Protein AF-A0A8H5GI28-F1 (afdb_monomer_lite)

InterPro domains:
  IPR009799 EthD domain [PF07110] (19-108)
  IPR011008 Dimeric alpha-beta barrel [SSF54909] (18-112)

Organism: NCBI:txid182062

Foldseek 3Di:
DDDDDDDDDPPPQDADPDLVVLVCCVPPPLVCQQCVDPLCVVWWPDKDKAADDVVVVVVCVVVVHDDDPDRIDIDTDGPDVVSVVCQCPDPCCVVRNVVSCVNHPDPVRDDDDDDDDDDDDDD

Structure (mmCIF, N/CA/C/O backbone):
data_AF-A0A8H5GI28-F1
#
_entry.id   AF-A0A8H5GI28-F1
#
loop_
_atom_site.group_PDB
_atom_site.id
_atom_site.type_symbol
_atom_site.label_atom_id
_atom_site.label_alt_id
_atom_site.label_comp_id
_atom_site.label_asym_id
_atom_site.label_entity_id
_atom_site.label_seq_id
_atom_site.pdbx_PDB_ins_code
_atom_site.Cartn_x
_atom_site.Cartn_y
_atom_site.Cartn_z
_atom_site.occupancy
_atom_site.B_iso_or_equiv
_atom_site.auth_seq_id
_atom_site.auth_comp_id
_atom_site.auth_asym_id
_atom_site.auth_atom_id
_atom_site.pdbx_PDB_model_num
ATOM 1 N N . MET A 1 1 ? 24.079 -33.567 -6.249 1.00 44.03 1 MET A N 1
ATOM 2 C CA . MET A 1 1 ? 24.533 -32.533 -5.303 1.00 44.03 1 MET A CA 1
ATOM 3 C C . MET A 1 1 ? 23.396 -31.548 -5.171 1.00 44.03 1 MET A C 1
ATOM 5 O O . MET A 1 1 ? 23.060 -30.925 -6.169 1.00 44.03 1 MET A O 1
ATOM 9 N N . ASP A 1 2 ? 22.765 -31.487 -4.004 1.00 41.72 2 ASP A N 1
ATOM 10 C CA . ASP A 1 2 ? 21.791 -30.435 -3.712 1.00 41.72 2 ASP A CA 1
ATOM 11 C C . ASP A 1 2 ? 22.518 -29.100 -3.504 1.00 41.72 2 ASP A C 1
ATOM 13 O O . ASP A 1 2 ? 23.599 -29.092 -2.902 1.00 41.72 2 ASP A O 1
ATOM 17 N N . PRO A 1 3 ? 21.969 -27.973 -3.989 1.00 45.28 3 PRO A N 1
ATOM 18 C CA . PRO A 1 3 ? 22.537 -26.666 -3.714 1.00 45.28 3 PRO A CA 1
ATOM 19 C C . PRO A 1 3 ? 22.310 -26.296 -2.238 1.00 45.28 3 PRO A C 1
ATOM 21 O O . PRO A 1 3 ? 21.286 -26.662 -1.651 1.00 45.28 3 PRO A O 1
ATOM 24 N N . PRO A 1 4 ? 23.228 -25.544 -1.615 1.00 40.22 4 PRO A N 1
ATOM 25 C CA . PRO A 1 4 ? 23.070 -25.149 -0.228 1.00 40.22 4 PRO A CA 1
ATOM 26 C C . PRO A 1 4 ? 21.956 -24.096 -0.101 1.00 40.22 4 PRO A C 1
ATOM 28 O O . PRO A 1 4 ? 22.013 -23.032 -0.709 1.00 40.22 4 PRO A O 1
ATOM 31 N N . ARG A 1 5 ? 20.961 -24.358 0.750 1.00 49.50 5 ARG A N 1
ATOM 32 C CA . ARG A 1 5 ? 20.343 -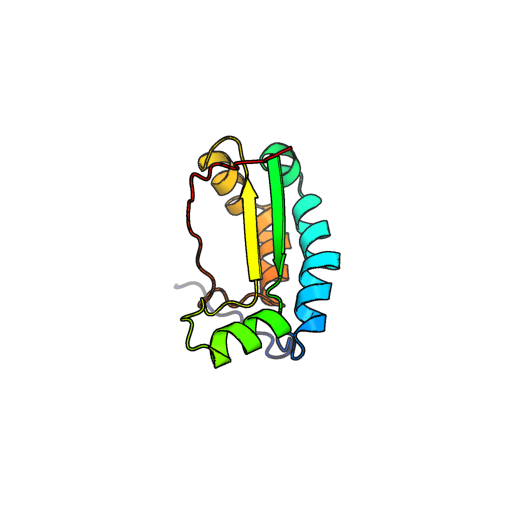23.319 1.597 1.00 49.50 5 ARG A CA 1
ATOM 33 C C . ARG A 1 5 ? 20.976 -23.483 2.984 1.00 49.50 5 ARG A C 1
ATOM 35 O O . ARG A 1 5 ? 21.170 -24.638 3.359 1.00 49.50 5 ARG A O 1
ATOM 42 N N . PRO A 1 6 ? 21.293 -22.425 3.760 1.00 49.69 6 PRO A N 1
ATOM 43 C CA . PRO A 1 6 ? 20.526 -21.178 3.879 1.00 49.69 6 PRO A CA 1
ATOM 44 C C . PRO A 1 6 ? 21.382 -19.891 3.972 1.00 49.69 6 PRO A C 1
ATOM 46 O O . PRO A 1 6 ? 22.487 -19.901 4.509 1.00 49.69 6 PRO A O 1
ATOM 49 N N . HIS A 1 7 ? 20.830 -18.736 3.591 1.00 43.19 7 HIS A N 1
ATOM 50 C CA . HIS A 1 7 ? 21.290 -17.482 4.194 1.00 43.19 7 HIS A CA 1
ATOM 51 C C . HIS A 1 7 ? 20.514 -17.272 5.491 1.00 43.19 7 HIS A C 1
ATOM 53 O O . HIS A 1 7 ? 19.332 -16.933 5.505 1.00 43.19 7 HIS A O 1
ATOM 59 N N . ALA A 1 8 ? 21.193 -17.597 6.589 1.00 41.97 8 ALA A N 1
ATOM 60 C CA . ALA A 1 8 ? 20.770 -17.284 7.936 1.00 41.97 8 ALA A CA 1
ATOM 61 C C . ALA A 1 8 ? 20.531 -15.772 8.064 1.00 41.97 8 ALA A C 1
ATOM 63 O O . ALA A 1 8 ? 21.347 -14.958 7.636 1.00 41.97 8 ALA A O 1
A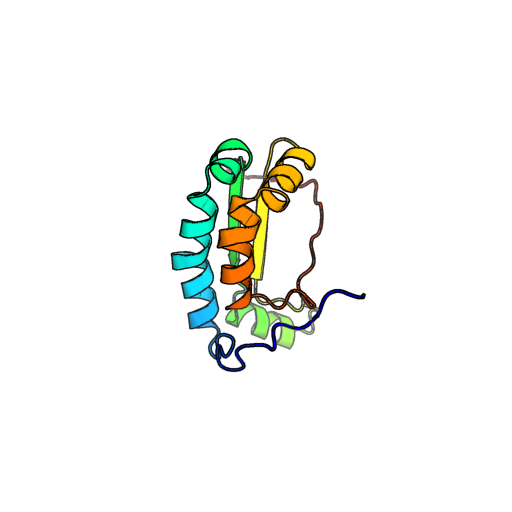TOM 64 N N . ARG A 1 9 ? 19.386 -15.433 8.657 1.00 53.00 9 ARG A N 1
ATOM 65 C CA . ARG A 1 9 ? 18.914 -14.074 8.923 1.00 53.00 9 ARG A CA 1
ATOM 66 C C . ARG A 1 9 ? 19.978 -13.258 9.657 1.00 53.00 9 ARG A C 1
ATOM 68 O O . ARG A 1 9 ? 20.477 -13.692 10.700 1.00 53.00 9 ARG A O 1
ATOM 75 N N . SER A 1 10 ? 20.219 -12.036 9.194 1.00 41.62 10 SER A N 1
ATOM 76 C CA . SER A 1 10 ? 20.657 -10.963 10.086 1.00 41.62 10 SER A CA 1
ATOM 77 C C . SER A 1 10 ? 19.544 -10.747 11.116 1.00 41.62 10 SER A C 1
ATOM 79 O O . SER A 1 10 ? 18.482 -10.225 10.800 1.00 41.62 10 SER A O 1
ATOM 81 N N . HIS A 1 11 ? 19.752 -11.209 12.346 1.00 43.62 11 HIS A N 1
ATOM 82 C CA . HIS A 1 11 ? 18.797 -11.124 13.458 1.00 43.62 11 HIS A CA 1
ATOM 83 C C . HIS A 1 11 ? 18.681 -9.705 14.063 1.00 43.62 11 HIS A C 1
ATOM 85 O O . HIS A 1 11 ? 18.262 -9.572 15.210 1.00 43.62 11 HIS A O 1
ATOM 91 N N . ASN A 1 12 ? 19.068 -8.645 13.340 1.00 42.50 12 ASN A N 1
ATOM 92 C CA . ASN A 1 12 ? 19.325 -7.334 13.951 1.00 42.50 12 ASN A CA 1
ATOM 93 C C . ASN A 1 12 ? 18.492 -6.146 13.453 1.00 42.50 12 ASN A C 1
ATOM 95 O O . ASN A 1 12 ? 18.666 -5.056 13.994 1.00 42.50 12 ASN A O 1
ATOM 99 N N . GLN A 1 13 ? 17.557 -6.313 12.519 1.00 48.19 13 GLN A N 1
ATOM 100 C CA . GLN A 1 13 ? 16.542 -5.279 12.289 1.00 48.19 13 GLN A CA 1
ATOM 101 C C . GLN A 1 13 ? 15.303 -5.626 13.108 1.00 48.19 13 GLN A C 1
ATOM 103 O O . GLN A 1 13 ? 14.554 -6.548 12.792 1.00 48.19 13 GLN A O 1
ATOM 108 N N . LYS A 1 14 ? 15.141 -4.929 14.238 1.00 47.19 14 LYS A N 1
ATOM 109 C CA . LYS A 1 14 ? 13.884 -4.968 14.983 1.00 47.19 14 LYS A CA 1
ATOM 110 C C . LYS A 1 14 ? 12.824 -4.263 14.131 1.00 47.19 14 LYS A C 1
ATOM 112 O O . LYS A 1 14 ? 13.110 -3.153 13.683 1.00 47.19 14 LYS A O 1
ATOM 117 N N . PRO A 1 15 ? 11.631 -4.852 13.943 1.00 56.09 15 PRO A N 1
ATOM 118 C CA . PRO A 1 15 ? 10.507 -4.115 13.379 1.00 56.09 15 PRO A CA 1
ATOM 119 C C . PRO A 1 15 ? 10.246 -2.870 14.232 1.00 56.09 15 PRO A C 1
ATOM 121 O O . PRO A 1 15 ? 10.535 -2.885 15.437 1.00 56.09 15 PRO A O 1
ATOM 124 N N . PHE A 1 16 ? 9.722 -1.809 13.612 1.00 65.06 16 PHE A N 1
ATOM 125 C CA . PHE A 1 16 ? 9.360 -0.573 14.306 1.00 65.06 16 PHE A CA 1
ATOM 126 C C . PHE A 1 16 ? 8.621 -0.888 15.608 1.00 65.06 16 PHE A C 1
ATOM 128 O O . PHE A 1 16 ? 7.599 -1.573 15.624 1.00 65.06 16 PHE A O 1
ATOM 135 N N . ASN A 1 17 ? 9.187 -0.436 16.724 1.00 63.84 17 ASN A N 1
ATOM 136 C CA . ASN A 1 17 ? 8.635 -0.683 18.054 1.00 63.84 17 ASN A CA 1
ATOM 137 C C . ASN A 1 17 ? 7.552 0.346 18.415 1.00 63.84 17 ASN A C 1
ATOM 139 O O . ASN A 1 17 ? 6.776 0.113 19.343 1.00 63.84 17 ASN A O 1
ATOM 143 N N . LEU A 1 18 ? 7.490 1.455 17.673 1.00 83.12 18 LEU A N 1
ATOM 144 C CA . LEU A 1 18 ? 6.526 2.526 17.839 1.00 83.12 18 LEU A CA 1
ATOM 145 C C . LEU A 1 18 ? 5.705 2.722 16.562 1.00 83.12 18 LEU A C 1
ATOM 147 O O . LEU A 1 18 ? 6.231 2.827 15.456 1.00 83.12 18 LEU A O 1
ATOM 151 N N . ARG A 1 19 ? 4.391 2.850 16.747 1.00 86.38 19 ARG A N 1
ATOM 152 C CA . ARG A 1 19 ? 3.411 3.113 15.689 1.00 86.38 19 ARG A CA 1
ATOM 153 C C . ARG A 1 19 ? 3.774 4.315 14.805 1.00 86.38 19 ARG A C 1
ATOM 155 O O . ARG A 1 19 ? 3.661 4.233 13.589 1.00 86.38 19 ARG A O 1
ATOM 162 N N . GLU A 1 20 ? 4.222 5.408 15.415 1.00 88.81 20 GLU A N 1
ATOM 163 C CA . GLU A 1 20 ? 4.595 6.636 14.702 1.00 88.81 20 GLU A CA 1
ATOM 164 C C . GLU A 1 20 ? 5.807 6.436 13.787 1.00 88.81 20 GLU A C 1
ATOM 166 O O . GLU A 1 20 ? 5.894 7.060 12.733 1.00 88.81 20 GLU A O 1
ATOM 171 N N . GLU A 1 21 ? 6.737 5.551 14.159 1.00 91.19 21 GLU A N 1
ATOM 172 C CA . GLU A 1 21 ? 7.886 5.233 13.313 1.00 91.19 21 GLU A CA 1
ATOM 173 C C . GLU A 1 21 ? 7.459 4.435 12.083 1.00 91.19 21 GLU A C 1
ATOM 175 O O . GLU A 1 21 ? 7.912 4.753 10.987 1.00 91.19 21 GLU A O 1
ATOM 180 N N . PHE A 1 22 ? 6.545 3.470 12.249 1.00 91.56 22 PHE A N 1
ATOM 181 C CA . PHE A 1 22 ? 5.916 2.767 11.129 1.00 91.56 22 PHE A CA 1
ATOM 182 C C . PHE A 1 22 ? 5.198 3.748 10.198 1.00 91.56 22 PHE A C 1
ATOM 184 O O . PHE A 1 22 ? 5.468 3.753 8.998 1.00 91.56 22 PHE A O 1
ATOM 191 N N . ASP A 1 23 ? 4.319 4.600 10.743 1.00 93.62 23 ASP A N 1
ATOM 192 C CA . ASP A 1 23 ? 3.526 5.529 9.934 1.00 93.62 23 ASP A CA 1
ATOM 193 C C . ASP A 1 23 ? 4.446 6.483 9.158 1.00 93.62 23 ASP A C 1
ATOM 195 O O . ASP A 1 23 ? 4.275 6.660 7.953 1.00 93.62 23 ASP A O 1
ATOM 199 N N . ARG A 1 24 ? 5.475 7.030 9.822 1.00 94.31 24 ARG A N 1
ATOM 200 C CA . ARG A 1 24 ? 6.458 7.918 9.196 1.00 94.31 24 ARG A CA 1
ATOM 201 C C . ARG A 1 24 ? 7.302 7.204 8.147 1.00 94.31 24 ARG A C 1
ATOM 203 O O . ARG A 1 24 ? 7.478 7.739 7.061 1.00 94.31 24 ARG A O 1
ATOM 210 N N . TYR A 1 25 ? 7.830 6.015 8.436 1.00 95.81 25 TYR A N 1
ATOM 211 C CA . TYR A 1 25 ? 8.662 5.283 7.479 1.00 95.81 25 TYR A CA 1
ATOM 212 C C . TYR A 1 25 ? 7.871 4.900 6.231 1.00 95.81 25 TYR A C 1
ATOM 214 O O . TYR A 1 25 ? 8.334 5.096 5.107 1.00 95.81 25 TYR A O 1
ATOM 222 N N . TRP A 1 26 ? 6.653 4.395 6.426 1.00 96.00 26 TRP A N 1
ATOM 223 C CA . TRP A 1 26 ? 5.795 4.008 5.321 1.00 96.00 26 TRP A CA 1
ATOM 224 C C . TRP A 1 26 ? 5.432 5.224 4.454 1.00 96.00 26 TRP A C 1
ATOM 226 O O . TRP A 1 26 ? 5.523 5.146 3.226 1.00 96.00 26 TRP A O 1
ATOM 236 N N . LEU A 1 27 ? 5.113 6.362 5.082 1.00 96.31 27 LEU A N 1
ATOM 237 C CA . LEU A 1 27 ? 4.757 7.603 4.394 1.00 96.31 27 LEU A CA 1
ATOM 238 C C . LEU A 1 27 ? 5.938 8.296 3.715 1.00 96.31 27 LEU A C 1
ATOM 240 O O . LEU A 1 27 ? 5.813 8.731 2.576 1.00 96.31 27 LEU A O 1
ATOM 244 N N . GLU A 1 28 ? 7.069 8.444 4.393 1.00 96.25 28 GLU A N 1
ATOM 245 C CA . GLU A 1 28 ? 8.160 9.314 3.940 1.00 96.25 28 GLU A CA 1
ATOM 246 C C . GLU A 1 28 ? 9.243 8.562 3.164 1.00 96.25 28 GLU A C 1
ATOM 248 O O . GLU A 1 28 ? 9.883 9.149 2.294 1.00 96.25 28 GLU A O 1
ATOM 253 N N . HIS A 1 29 ? 9.460 7.276 3.459 1.00 96.88 29 HIS A N 1
ATOM 254 C CA . HIS A 1 29 ? 10.509 6.478 2.824 1.00 96.88 29 HIS A CA 1
ATOM 255 C C . HIS A 1 29 ? 9.941 5.506 1.794 1.00 96.88 29 HIS A C 1
ATOM 257 O O . HIS A 1 29 ? 10.210 5.642 0.598 1.00 96.88 29 HIS A O 1
ATOM 263 N N . HIS A 1 30 ? 9.122 4.554 2.247 1.00 97.62 30 HIS A N 1
ATOM 264 C CA . HIS A 1 30 ? 8.619 3.484 1.388 1.00 97.62 30 HIS A CA 1
ATOM 265 C C . HIS A 1 30 ? 7.796 4.035 0.219 1.00 97.62 30 HIS A C 1
ATOM 267 O O . HIS A 1 30 ? 7.979 3.602 -0.916 1.00 97.62 30 HIS A O 1
ATOM 273 N N . SER A 1 31 ? 6.928 5.028 0.461 1.00 97.50 31 SER A N 1
ATOM 274 C CA . SER A 1 31 ? 6.126 5.639 -0.610 1.00 97.50 31 SER A CA 1
ATOM 275 C C . SER A 1 31 ? 7.000 6.261 -1.707 1.00 97.50 31 SER A C 1
ATOM 277 O O . SER A 1 31 ? 6.723 6.077 -2.891 1.00 97.50 31 SER A O 1
ATOM 279 N N . GLN A 1 32 ? 8.086 6.946 -1.332 1.00 97.88 32 GLN A N 1
ATOM 280 C CA . GLN A 1 32 ? 8.997 7.591 -2.276 1.00 97.88 32 GLN A CA 1
ATOM 281 C C . GLN A 1 32 ? 9.771 6.550 -3.073 1.00 97.88 32 GLN A C 1
ATOM 283 O O . GLN A 1 32 ? 9.897 6.679 -4.290 1.00 97.88 32 GLN A O 1
ATOM 288 N N . LEU A 1 33 ? 10.243 5.495 -2.403 1.00 98.31 33 LEU A N 1
ATOM 289 C CA . LEU A 1 33 ? 10.908 4.384 -3.066 1.00 98.31 33 LEU A CA 1
ATOM 290 C C . LEU A 1 33 ? 9.956 3.705 -4.058 1.00 98.31 33 LEU A C 1
ATOM 292 O O . LEU A 1 33 ? 10.288 3.634 -5.237 1.00 98.31 33 LEU A O 1
ATOM 296 N N . PHE A 1 34 ? 8.757 3.304 -3.628 1.00 98.50 34 PHE A N 1
ATOM 297 C CA . PHE A 1 34 ? 7.741 2.678 -4.481 1.00 98.50 34 PHE A CA 1
ATOM 298 C C . PHE A 1 34 ? 7.409 3.535 -5.708 1.00 98.50 34 PHE A C 1
ATOM 300 O O . PHE A 1 34 ? 7.523 3.064 -6.838 1.00 98.50 34 PHE A O 1
ATOM 307 N N . LEU A 1 35 ? 7.096 4.819 -5.514 1.00 98.12 35 LEU A N 1
ATOM 308 C CA . LEU A 1 35 ? 6.757 5.742 -6.604 1.00 98.12 35 LEU A CA 1
ATOM 309 C C . LEU A 1 35 ? 7.954 6.101 -7.503 1.00 98.12 35 LEU A C 1
ATOM 311 O O . LEU A 1 35 ? 7.764 6.627 -8.602 1.00 98.12 35 LEU A O 1
ATOM 315 N N . SER A 1 36 ? 9.189 5.825 -7.073 1.00 98.19 36 SER A N 1
ATOM 316 C CA . SER A 1 36 ? 10.386 6.073 -7.884 1.00 98.19 36 SER A CA 1
ATOM 317 C C . SER A 1 36 ? 10.594 5.043 -8.996 1.00 98.19 36 SER A C 1
ATOM 319 O O . SER A 1 36 ? 11.238 5.377 -9.995 1.00 98.19 36 SER A O 1
ATOM 321 N N . LEU A 1 37 ? 10.034 3.835 -8.866 1.00 98.50 37 LEU A N 1
ATOM 322 C CA . LEU A 1 37 ? 10.231 2.744 -9.822 1.00 98.50 37 LEU A CA 1
ATOM 323 C C . LEU A 1 37 ? 9.522 3.029 -11.150 1.00 98.50 37 LEU A C 1
ATOM 325 O O . LEU A 1 37 ? 8.344 3.387 -11.185 1.00 98.50 37 LEU A O 1
ATOM 329 N N . ASP A 1 38 ? 10.214 2.792 -12.264 1.00 98.50 38 ASP A N 1
ATOM 330 C CA . ASP A 1 38 ? 9.655 3.041 -13.598 1.00 98.50 38 ASP A CA 1
ATOM 331 C C . ASP A 1 38 ? 8.445 2.147 -13.898 1.00 98.50 38 ASP A C 1
ATOM 333 O O . ASP A 1 38 ? 7.478 2.609 -14.506 1.00 98.50 38 ASP A O 1
ATOM 337 N N . ILE A 1 39 ? 8.447 0.894 -13.420 1.00 98.56 39 ILE A N 1
ATOM 338 C CA . ILE A 1 39 ? 7.290 0.001 -13.569 1.00 98.56 39 ILE A CA 1
ATOM 339 C C . ILE A 1 39 ? 6.063 0.535 -12.821 1.00 98.56 39 ILE A C 1
ATOM 341 O O . ILE A 1 39 ? 4.950 0.448 -13.336 1.00 98.56 39 ILE A O 1
ATOM 345 N N . VAL A 1 40 ? 6.265 1.145 -11.648 1.00 98.50 40 VAL A N 1
ATOM 346 C CA . VAL A 1 40 ? 5.192 1.741 -10.845 1.00 98.50 40 VAL A CA 1
ATOM 347 C C . VAL A 1 40 ? 4.643 2.966 -11.563 1.00 98.50 40 VAL A C 1
ATOM 349 O O . VAL A 1 40 ? 3.447 3.017 -11.826 1.00 98.50 40 VAL A O 1
ATOM 352 N N . LYS A 1 41 ? 5.508 3.895 -11.990 1.00 98.50 41 LYS A N 1
ATOM 353 C CA . LYS A 1 41 ? 5.104 5.088 -12.760 1.00 98.50 41 LYS A CA 1
ATOM 354 C C . LYS A 1 41 ? 4.347 4.748 -14.043 1.00 98.50 41 LYS A C 1
ATOM 356 O O . LYS A 1 41 ? 3.506 5.524 -14.482 1.00 98.50 41 LYS A O 1
ATOM 361 N N . LYS A 1 42 ? 4.683 3.620 -14.671 1.00 98.50 42 LYS A N 1
ATOM 362 C CA . LYS A 1 42 ? 4.052 3.162 -15.910 1.00 98.50 42 LYS A CA 1
ATOM 363 C C . LYS A 1 42 ? 2.668 2.551 -15.680 1.00 98.50 42 LYS A C 1
ATOM 365 O O . LYS A 1 42 ? 1.791 2.750 -16.513 1.00 98.50 42 LYS A O 1
ATOM 370 N N . ASN A 1 43 ? 2.498 1.767 -14.616 1.00 98.62 43 ASN A N 1
ATOM 371 C CA . ASN A 1 43 ? 1.343 0.877 -14.463 1.00 98.62 43 ASN A CA 1
ATOM 372 C C . ASN A 1 43 ? 0.365 1.292 -13.350 1.00 98.62 43 ASN A C 1
ATOM 374 O O . ASN A 1 43 ? -0.785 0.860 -13.385 1.00 98.62 43 ASN A O 1
ATOM 378 N N . VAL A 1 44 ? 0.795 2.086 -12.366 1.00 98.38 44 VAL A N 1
ATOM 379 C CA . VAL A 1 44 ? -0.033 2.502 -11.225 1.00 98.38 44 VAL A CA 1
ATOM 380 C C . VAL A 1 44 ? -0.646 3.873 -11.502 1.00 98.38 44 VAL A C 1
ATOM 382 O O . VAL A 1 44 ? 0.066 4.854 -11.697 1.00 98.38 44 VAL A O 1
ATOM 385 N N . LEU A 1 45 ? -1.977 3.938 -11.488 1.00 97.44 45 LEU A N 1
ATOM 386 C CA . LEU A 1 45 ? -2.754 5.169 -11.652 1.00 97.44 45 LEU A CA 1
ATOM 387 C C . LEU A 1 45 ? -2.836 5.962 -10.348 1.00 97.44 45 LEU A C 1
ATOM 389 O O . LEU A 1 45 ? -2.804 7.192 -10.358 1.00 97.44 45 LEU A O 1
ATOM 393 N N . LYS A 1 46 ? -2.945 5.257 -9.218 1.00 96.62 46 LYS A N 1
ATOM 394 C CA . LYS A 1 46 ? -3.043 5.864 -7.892 1.00 96.62 46 LYS A CA 1
ATOM 395 C C . LYS A 1 46 ? -2.477 4.930 -6.832 1.00 96.62 46 LYS A C 1
ATOM 397 O O . LYS A 1 46 ? -2.715 3.724 -6.862 1.00 96.62 46 LYS A O 1
ATOM 402 N N . TYR A 1 47 ? -1.760 5.513 -5.881 1.00 98.00 47 TYR A N 1
ATOM 403 C CA . TYR A 1 47 ? -1.302 4.840 -4.675 1.00 98.00 47 TYR A CA 1
ATOM 404 C C . TYR A 1 47 ? -1.747 5.645 -3.456 1.00 98.00 47 TYR A C 1
ATOM 406 O O . TYR A 1 47 ? -1.440 6.832 -3.358 1.00 98.00 47 TYR A O 1
ATOM 414 N N . GLU A 1 48 ? -2.478 5.008 -2.545 1.00 97.25 48 GLU A N 1
ATOM 415 C CA . GLU A 1 48 ? -2.943 5.623 -1.301 1.00 97.25 48 GLU A CA 1
ATOM 416 C C . GLU A 1 48 ? -2.492 4.793 -0.101 1.00 97.25 48 GLU A C 1
ATOM 418 O O . GLU A 1 48 ? -2.505 3.561 -0.131 1.00 97.25 48 GLU A O 1
ATOM 423 N N . GLN A 1 49 ? -2.135 5.480 0.981 1.00 97.38 49 GLN A N 1
ATOM 424 C CA . GLN A 1 49 ? -1.842 4.870 2.272 1.00 97.38 49 GLN A CA 1
ATOM 425 C C . GLN A 1 49 ? -2.924 5.273 3.265 1.00 97.38 49 GLN A C 1
ATOM 427 O O . GLN A 1 49 ? -3.102 6.447 3.588 1.00 97.38 49 GLN A O 1
ATOM 432 N N . LEU A 1 50 ? -3.661 4.284 3.755 1.00 95.50 50 LEU A N 1
ATOM 433 C CA . LEU A 1 50 ? -4.706 4.461 4.746 1.00 95.50 50 LEU A CA 1
ATOM 434 C C . LEU A 1 50 ? -4.140 4.056 6.107 1.00 95.50 50 LEU A C 1
ATOM 436 O O . LEU A 1 50 ? -4.053 2.872 6.445 1.00 95.50 50 LEU A O 1
ATOM 440 N N . HIS A 1 51 ? -3.744 5.054 6.892 1.00 94.50 51 HIS A N 1
ATOM 441 C CA . HIS A 1 51 ? -3.224 4.859 8.241 1.00 94.50 51 HIS A CA 1
ATOM 442 C C . HIS A 1 51 ? -4.374 4.746 9.249 1.00 94.50 51 HIS A C 1
ATOM 444 O O . HIS A 1 51 ? -5.286 5.574 9.280 1.00 94.50 51 HIS A O 1
ATOM 450 N N . ILE A 1 52 ? -4.337 3.720 10.103 1.00 93.38 52 ILE A N 1
ATOM 451 C CA . ILE A 1 52 ? -5.356 3.513 11.136 1.00 93.38 52 ILE A CA 1
ATOM 452 C C . ILE A 1 52 ? -5.286 4.615 12.199 1.00 93.38 52 ILE A C 1
ATOM 454 O O . ILE A 1 52 ? -4.319 4.713 12.959 1.00 93.38 52 ILE A O 1
ATOM 458 N N . ASN A 1 53 ? -6.367 5.387 12.323 1.00 92.88 53 ASN A N 1
ATOM 459 C CA . ASN A 1 53 ? -6.531 6.353 13.404 1.00 92.88 53 ASN A CA 1
ATOM 460 C C . ASN A 1 53 ? -6.726 5.627 14.749 1.00 92.88 53 ASN A C 1
ATOM 462 O O . ASN A 1 53 ? -7.768 5.015 14.993 1.00 92.88 53 ASN A O 1
ATOM 466 N N . GLN A 1 54 ? -5.731 5.706 15.637 1.00 90.94 54 GLN A N 1
ATOM 467 C CA . GLN A 1 54 ? -5.748 4.978 16.913 1.00 90.94 54 GLN A CA 1
ATOM 468 C C . GLN A 1 54 ? -6.820 5.477 17.889 1.00 90.94 54 GLN A C 1
ATOM 470 O O . GLN A 1 54 ? -7.377 4.682 18.643 1.00 90.94 54 GLN A O 1
ATOM 475 N N . GLN A 1 55 ? -7.146 6.771 17.860 1.00 92.88 55 GLN A N 1
ATOM 476 C CA . GLN A 1 55 ? -8.174 7.340 18.734 1.00 92.88 55 GLN A CA 1
ATOM 477 C C . GLN A 1 55 ? -9.560 6.822 18.337 1.00 92.88 55 GLN A C 1
ATOM 479 O O . GLN A 1 55 ? -10.310 6.331 19.180 1.00 92.88 55 GLN A O 1
ATOM 484 N N . THR A 1 56 ? -9.875 6.850 17.039 1.00 94.56 56 THR A N 1
ATOM 485 C CA . THR A 1 56 ? -11.122 6.295 16.506 1.00 94.56 56 THR A CA 1
ATOM 486 C C . THR A 1 56 ? -11.177 4.779 16.685 1.00 94.56 56 THR A C 1
ATOM 488 O O . THR A 1 56 ? -12.225 4.260 17.058 1.00 94.56 56 THR A O 1
ATOM 491 N N . LYS A 1 57 ? -10.056 4.062 16.505 1.00 93.94 57 LYS A N 1
ATOM 492 C CA . LYS A 1 57 ? -9.960 2.621 16.790 1.00 93.94 57 LYS A CA 1
ATOM 493 C C . LYS A 1 57 ? -10.347 2.315 18.240 1.00 93.94 57 LYS A C 1
ATOM 495 O O . LYS A 1 57 ? -11.217 1.479 18.464 1.00 93.94 57 LYS A O 1
ATOM 500 N N . ALA A 1 58 ? -9.757 3.020 19.208 1.00 93.81 58 ALA A N 1
ATOM 501 C CA . ALA A 1 58 ? -10.048 2.828 20.629 1.00 93.81 58 ALA A CA 1
ATOM 502 C C . ALA A 1 58 ? -11.515 3.142 20.973 1.00 93.81 58 ALA A C 1
ATOM 504 O O . ALA A 1 58 ? -12.143 2.408 21.738 1.00 93.81 58 ALA A O 1
ATOM 505 N N . LEU A 1 59 ? -12.083 4.195 20.373 1.00 96.56 59 LEU A N 1
ATOM 506 C CA . LEU A 1 59 ? -13.502 4.520 20.516 1.00 96.56 59 LEU A CA 1
ATOM 507 C C . LEU A 1 59 ? -14.400 3.401 19.970 1.00 96.56 59 LEU A C 1
ATOM 509 O O . LEU A 1 59 ? -15.316 2.962 20.651 1.00 96.56 59 LEU A O 1
ATOM 513 N N . LEU A 1 60 ? -14.143 2.908 18.759 1.00 97.12 60 LEU A N 1
ATOM 514 C CA . LEU A 1 60 ? -14.958 1.846 18.165 1.00 97.12 60 LEU A CA 1
ATOM 515 C C . LEU A 1 60 ? -14.853 0.532 18.957 1.00 97.12 60 LEU A C 1
ATOM 517 O O . LEU A 1 60 ? -15.855 -0.159 19.135 1.00 97.12 60 LEU A O 1
ATOM 521 N N . GLN A 1 61 ? -13.673 0.221 19.501 1.00 95.25 61 GLN A N 1
ATOM 522 C CA . GLN A 1 61 ? -13.482 -0.923 20.396 1.00 95.25 61 GLN A CA 1
ATOM 523 C C . GLN A 1 61 ? -14.288 -0.791 21.693 1.00 95.25 61 GLN A C 1
ATOM 525 O O . GLN A 1 61 ? -14.892 -1.772 22.123 1.00 95.25 61 GLN A O 1
ATOM 530 N N . SER A 1 62 ? -14.347 0.400 22.304 1.00 96.62 62 SER A N 1
ATOM 531 C CA . SER A 1 62 ? -15.143 0.612 23.526 1.00 96.62 62 SER A CA 1
ATOM 532 C C . SER A 1 62 ? -16.651 0.481 23.284 1.00 96.62 62 SER A C 1
ATOM 534 O O . SER A 1 62 ? -17.396 0.147 24.203 1.00 96.62 62 SER A O 1
ATOM 536 N N . LEU A 1 63 ? -17.087 0.667 22.035 1.00 97.75 63 LEU A N 1
ATOM 537 C CA . LEU A 1 63 ? -18.457 0.434 21.576 1.00 97.75 63 LEU A CA 1
ATOM 538 C C . LEU A 1 63 ? -18.725 -1.024 21.158 1.00 97.75 63 LEU A C 1
ATOM 540 O O . LEU A 1 63 ? -19.833 -1.339 20.729 1.00 97.75 63 LEU A O 1
ATOM 544 N N . GLY A 1 64 ? -17.737 -1.919 21.261 1.00 96.75 64 GLY A N 1
ATOM 545 C CA . GLY A 1 64 ? -17.878 -3.329 20.886 1.00 96.75 64 GLY A CA 1
ATOM 546 C C . GLY A 1 64 ? -17.943 -3.578 19.376 1.00 96.75 64 GLY A C 1
ATOM 547 O O . GLY A 1 64 ? -18.388 -4.644 18.953 1.00 96.75 64 GLY A O 1
ATOM 548 N N . VAL A 1 65 ? -17.514 -2.618 18.550 1.00 97.69 65 VAL A N 1
ATOM 549 C CA . VAL A 1 65 ? -17.451 -2.791 17.094 1.00 97.69 65 VAL A CA 1
ATOM 550 C C . VAL A 1 65 ? -16.292 -3.725 16.752 1.00 97.69 65 VAL A C 1
ATOM 552 O O . VAL A 1 65 ? -15.158 -3.511 17.181 1.00 97.69 65 VAL A O 1
ATOM 555 N N . ALA A 1 66 ? -16.566 -4.756 15.951 1.00 95.19 66 ALA A N 1
ATOM 556 C CA . ALA A 1 66 ? -15.527 -5.638 15.436 1.00 95.19 66 ALA A CA 1
ATOM 557 C C . ALA A 1 66 ? -14.675 -4.881 14.407 1.00 95.19 66 ALA A C 1
ATOM 559 O O . ALA A 1 66 ? -15.198 -4.373 13.414 1.00 95.19 66 ALA A O 1
ATOM 560 N N . LEU A 1 67 ? -13.368 -4.797 14.649 1.00 93.38 67 LEU A N 1
ATOM 561 C CA . LEU A 1 67 ? -12.429 -4.091 13.781 1.00 93.38 67 LEU A CA 1
ATOM 562 C C . LEU A 1 67 ? -11.527 -5.071 13.045 1.00 93.38 67 LEU A C 1
ATOM 564 O O . LEU A 1 67 ? -11.191 -6.134 13.564 1.00 93.38 67 LEU A O 1
ATOM 568 N N . ILE A 1 68 ? -11.093 -4.671 11.852 1.00 89.81 68 ILE A N 1
ATOM 569 C CA . ILE A 1 68 ? -10.014 -5.367 11.161 1.00 89.81 68 ILE A CA 1
ATOM 570 C C . ILE A 1 68 ? -8.709 -5.213 11.953 1.00 89.81 68 ILE A C 1
ATOM 572 O O . ILE A 1 68 ? -8.356 -4.122 12.412 1.00 89.81 68 ILE A O 1
ATOM 576 N N . GLU A 1 69 ? -7.988 -6.317 12.118 1.00 89.88 69 GLU A N 1
ATOM 577 C CA . GLU A 1 69 ? -6.661 -6.313 12.723 1.00 89.88 69 GLU A CA 1
ATOM 578 C C . GLU A 1 69 ? -5.609 -6.011 11.655 1.00 89.88 69 GLU A C 1
ATOM 580 O O . GLU A 1 69 ? -5.073 -6.907 11.007 1.00 89.88 69 GLU A O 1
ATOM 585 N N . CYS A 1 70 ? -5.325 -4.727 11.455 1.00 91.69 70 CYS A N 1
ATOM 586 C CA . CYS A 1 70 ? -4.194 -4.275 10.655 1.00 91.69 70 CYS A CA 1
ATOM 587 C C . CYS A 1 70 ? -3.621 -2.961 11.196 1.00 91.69 70 CYS A C 1
ATOM 589 O O . CYS A 1 70 ? -4.256 -2.255 11.991 1.00 91.69 70 CYS A O 1
ATOM 591 N N . ASP A 1 71 ? -2.412 -2.638 10.746 1.00 91.00 71 ASP A N 1
ATOM 592 C CA . ASP A 1 71 ? -1.744 -1.377 11.063 1.00 91.00 71 ASP A CA 1
ATOM 593 C C . ASP A 1 71 ? -2.020 -0.292 10.013 1.00 91.00 71 ASP A C 1
ATOM 595 O O . ASP A 1 71 ? -2.017 0.897 10.341 1.00 91.00 71 ASP A O 1
ATOM 599 N N . GLY A 1 72 ? -2.370 -0.682 8.789 1.00 94.06 72 GLY A N 1
ATOM 600 C CA . GLY A 1 72 ? -2.743 0.212 7.699 1.00 94.06 72 GLY A CA 1
ATOM 601 C C . GLY A 1 72 ? -3.176 -0.557 6.455 1.00 94.06 72 GLY A C 1
ATOM 602 O O . GLY A 1 72 ? -3.140 -1.790 6.437 1.00 94.06 72 GLY A O 1
ATOM 603 N N . VAL A 1 73 ? -3.600 0.170 5.422 1.00 95.88 73 VAL A N 1
ATOM 604 C CA . VAL A 1 73 ? -3.970 -0.394 4.114 1.00 95.88 73 VAL A CA 1
ATOM 605 C C . VAL A 1 73 ? -3.298 0.396 2.996 1.00 95.88 73 VAL A C 1
ATOM 607 O O . VAL A 1 73 ? -3.434 1.614 2.937 1.00 95.88 73 VAL A O 1
ATOM 610 N N . GLY A 1 74 ? -2.559 -0.291 2.126 1.00 96.19 74 GLY A N 1
ATOM 611 C CA . GLY A 1 74 ? -2.109 0.272 0.856 1.00 96.19 74 GLY A CA 1
ATOM 612 C C . GLY A 1 74 ? -3.164 0.010 -0.213 1.00 96.19 74 GLY A C 1
ATOM 613 O O . GLY A 1 74 ? -3.567 -1.139 -0.398 1.00 96.19 74 GLY A O 1
ATOM 614 N N . LEU A 1 75 ? -3.614 1.055 -0.901 1.00 96.75 75 LEU A N 1
ATOM 615 C CA . LEU A 1 75 ? -4.507 0.943 -2.049 1.00 96.75 75 LEU A CA 1
ATOM 616 C C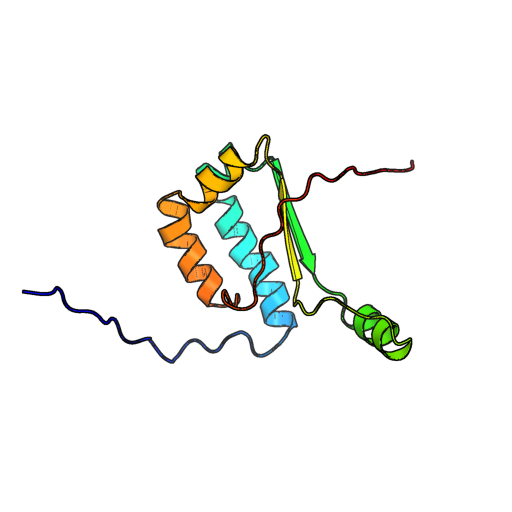 . LEU A 1 75 ? -3.713 1.244 -3.318 1.00 96.75 75 LEU A C 1
ATOM 618 O O . LEU A 1 75 ? -3.115 2.311 -3.435 1.00 96.75 75 LEU A O 1
ATOM 622 N N . ILE A 1 76 ? -3.714 0.304 -4.260 1.00 97.38 76 ILE A N 1
ATOM 623 C CA . ILE A 1 76 ? -3.065 0.454 -5.564 1.00 97.38 76 ILE A CA 1
ATOM 624 C C . ILE A 1 76 ? -4.150 0.347 -6.627 1.00 97.38 76 ILE A C 1
ATOM 626 O O . ILE A 1 76 ? -4.833 -0.671 -6.721 1.00 97.38 76 ILE A O 1
ATOM 630 N N . GLU A 1 77 ? -4.291 1.398 -7.423 1.00 97.00 77 GLU A N 1
ATOM 631 C CA . GLU A 1 77 ? -5.184 1.443 -8.575 1.00 97.00 77 GLU A CA 1
ATOM 632 C C . GLU A 1 77 ? -4.359 1.373 -9.860 1.00 97.00 77 GLU A C 1
ATOM 634 O O . GLU A 1 77 ? -3.332 2.042 -9.990 1.00 97.00 77 GLU A O 1
ATOM 639 N N . ALA A 1 78 ? -4.813 0.571 -10.817 1.00 97.25 78 ALA A N 1
ATOM 640 C CA . ALA A 1 78 ? -4.219 0.418 -12.139 1.00 97.25 78 ALA A CA 1
ATOM 641 C C . ALA A 1 78 ? -5.329 0.165 -13.167 1.00 97.25 78 ALA A C 1
ATOM 643 O O . ALA A 1 78 ? -6.451 -0.169 -12.795 1.00 97.25 78 ALA A O 1
ATOM 644 N N . GLU A 1 79 ? -5.012 0.259 -14.460 1.00 96.56 79 GLU A N 1
ATOM 645 C CA . GLU A 1 79 ? -5.991 -0.009 -15.527 1.00 96.56 79 GLU A CA 1
ATOM 646 C C . GLU A 1 79 ? -6.546 -1.443 -15.487 1.00 96.56 79 GLU A C 1
ATOM 648 O O . GLU A 1 79 ? -7.686 -1.684 -15.877 1.00 96.56 79 GLU A O 1
ATOM 653 N N . THR A 1 80 ? -5.735 -2.407 -15.038 1.00 96.69 80 THR A N 1
ATOM 654 C CA . THR A 1 80 ? -6.106 -3.824 -14.900 1.00 96.69 80 THR A CA 1
ATOM 655 C C . THR A 1 80 ? -5.315 -4.482 -13.767 1.00 96.69 80 THR A C 1
ATOM 657 O O . THR A 1 80 ? -4.231 -4.019 -13.406 1.00 96.69 80 THR A O 1
ATOM 660 N N . TYR A 1 81 ? -5.797 -5.616 -13.250 1.00 96.62 81 TYR A N 1
ATOM 661 C CA . TYR A 1 81 ? -5.037 -6.424 -12.287 1.00 96.62 81 TYR A CA 1
ATOM 662 C C . TYR A 1 81 ? -3.705 -6.936 -12.855 1.00 96.62 81 TYR A C 1
ATOM 664 O O . TYR A 1 81 ? -2.714 -6.980 -12.129 1.00 96.62 81 TYR A O 1
ATOM 672 N N . ASP A 1 82 ? -3.637 -7.247 -14.154 1.00 97.75 82 ASP A N 1
ATOM 673 C CA . ASP A 1 82 ? -2.394 -7.682 -14.805 1.00 97.75 82 ASP A CA 1
ATOM 674 C C . ASP A 1 82 ? -1.296 -6.618 -14.693 1.00 97.75 82 ASP A C 1
ATOM 676 O O . ASP A 1 82 ? -0.141 -6.943 -14.428 1.00 97.75 82 ASP A O 1
ATOM 680 N N . LYS A 1 83 ? -1.655 -5.332 -14.792 1.00 98.31 83 LYS A N 1
ATOM 681 C CA . LYS A 1 83 ? -0.717 -4.214 -14.610 1.00 98.31 83 LYS A CA 1
ATOM 682 C C . LYS A 1 83 ? -0.169 -4.133 -13.184 1.00 98.31 83 LYS A C 1
ATOM 684 O O . LYS A 1 83 ? 1.006 -3.811 -13.010 1.00 98.31 83 LYS A O 1
ATOM 689 N N . ILE A 1 84 ? -0.977 -4.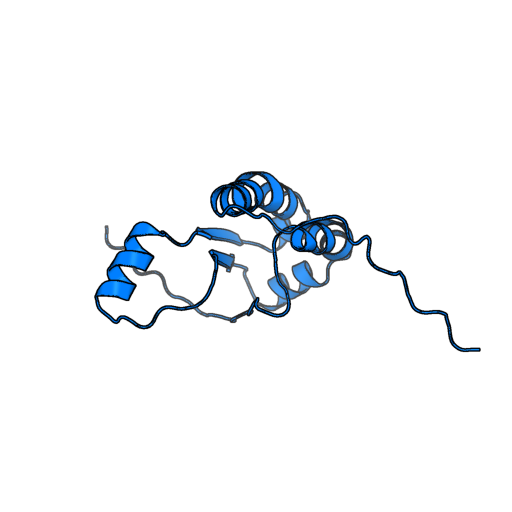486 -12.182 1.00 97.56 84 ILE A N 1
ATOM 690 C CA . ILE A 1 84 ? -0.531 -4.613 -10.785 1.00 97.56 84 ILE A CA 1
ATOM 691 C C . ILE A 1 84 ? 0.412 -5.814 -10.642 1.00 97.56 84 ILE A C 1
ATOM 693 O O . ILE A 1 84 ? 1.478 -5.704 -10.037 1.00 97.56 84 ILE A O 1
ATOM 697 N N . PHE A 1 85 ? 0.074 -6.960 -11.236 1.00 96.88 85 PHE A N 1
ATOM 698 C CA . PHE A 1 85 ? 0.935 -8.142 -11.178 1.00 96.88 85 PHE A CA 1
ATOM 699 C C . PHE A 1 85 ? 2.253 -7.966 -11.936 1.00 96.88 85 PHE A C 1
ATOM 701 O O . PHE A 1 85 ? 3.261 -8.527 -11.508 1.00 96.88 85 PHE A O 1
ATOM 708 N N . GLU A 1 86 ? 2.283 -7.178 -13.013 1.00 98.38 86 GLU A N 1
ATOM 709 C CA . GLU A 1 86 ? 3.523 -6.754 -13.672 1.00 98.38 86 GLU A CA 1
ATOM 710 C C . GLU A 1 86 ? 4.434 -5.992 -12.696 1.00 98.38 86 GLU A C 1
ATOM 712 O O . GLU A 1 86 ? 5.624 -6.289 -12.642 1.00 98.38 86 GLU A O 1
ATOM 717 N N . VAL A 1 87 ? 3.886 -5.077 -11.880 1.00 98.25 87 VAL A N 1
ATOM 718 C CA . VAL A 1 87 ? 4.651 -4.352 -10.845 1.00 98.25 87 VAL A CA 1
ATOM 719 C C . VAL A 1 87 ? 5.238 -5.324 -9.825 1.00 98.25 87 VAL A C 1
ATOM 721 O O . VAL A 1 87 ? 6.444 -5.317 -9.607 1.00 98.25 87 VAL A O 1
ATOM 724 N N . PHE A 1 88 ? 4.422 -6.205 -9.241 1.00 96.31 88 PHE A N 1
ATOM 725 C CA . PHE A 1 88 ? 4.898 -7.147 -8.217 1.00 96.31 88 PHE A CA 1
ATOM 726 C C . PHE A 1 88 ? 5.884 -8.191 -8.755 1.00 96.31 88 PHE A C 1
ATOM 728 O O . PHE A 1 88 ? 6.652 -8.775 -7.993 1.00 96.31 88 PHE A O 1
ATOM 735 N N . ASN A 1 89 ? 5.877 -8.454 -10.065 1.00 97.56 89 ASN A N 1
ATOM 736 C CA . ASN A 1 89 ? 6.809 -9.392 -10.683 1.00 97.56 89 ASN A CA 1
ATOM 737 C C . ASN A 1 89 ? 8.076 -8.753 -11.247 1.00 97.56 89 ASN A C 1
ATOM 739 O O . ASN A 1 89 ? 8.997 -9.503 -11.592 1.00 97.56 89 ASN A O 1
ATOM 743 N N . ASP A 1 90 ? 8.134 -7.425 -11.306 1.00 98.50 90 ASP A N 1
ATOM 744 C CA . ASP A 1 90 ? 9.269 -6.679 -11.823 1.00 98.50 90 ASP A CA 1
ATOM 745 C C . ASP A 1 90 ? 10.548 -6.925 -11.011 1.00 98.50 90 ASP A C 1
ATOM 747 O O . ASP A 1 90 ? 10.541 -7.070 -9.786 1.00 98.50 90 A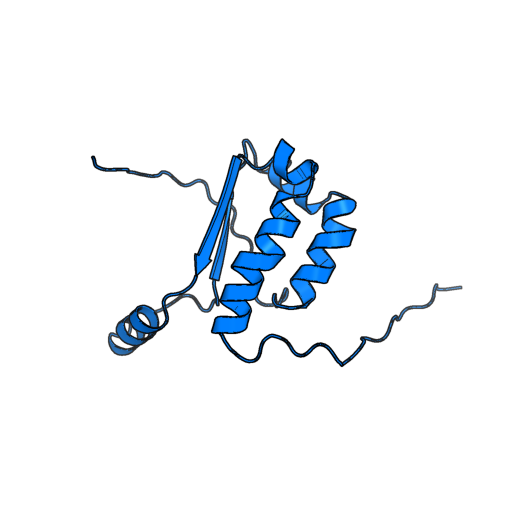SP A O 1
ATOM 751 N N . ALA A 1 91 ? 11.678 -6.978 -11.716 1.00 98.19 91 ALA A N 1
ATOM 752 C CA . ALA A 1 91 ? 12.962 -7.282 -11.104 1.00 98.19 91 ALA A CA 1
ATOM 753 C C . ALA A 1 91 ? 13.445 -6.167 -10.162 1.00 98.19 91 ALA A C 1
ATOM 755 O O . ALA A 1 91 ? 14.046 -6.474 -9.134 1.00 98.19 91 ALA A O 1
ATOM 756 N N . GLN A 1 92 ? 13.182 -4.892 -10.477 1.00 97.25 92 GLN A N 1
ATOM 757 C CA . GLN A 1 92 ? 13.537 -3.783 -9.590 1.00 97.25 92 GLN A CA 1
ATOM 758 C C . GLN A 1 92 ? 12.617 -3.737 -8.375 1.00 97.25 92 GLN A C 1
ATOM 760 O O . GLN A 1 92 ? 13.106 -3.504 -7.273 1.00 97.25 92 GLN A O 1
ATOM 765 N N . PHE A 1 93 ? 11.321 -4.024 -8.545 1.00 98.00 93 PHE A N 1
ATOM 766 C CA . PHE A 1 93 ? 10.400 -4.162 -7.413 1.00 98.00 93 PHE A CA 1
ATOM 767 C C . PHE A 1 93 ? 10.909 -5.212 -6.420 1.00 98.00 93 PHE A C 1
ATOM 769 O O . PHE A 1 93 ? 11.115 -4.909 -5.247 1.00 98.00 93 PHE A O 1
ATOM 776 N N . LYS A 1 94 ? 11.226 -6.417 -6.901 1.00 97.88 94 LYS A N 1
ATOM 777 C CA . LYS A 1 94 ? 11.768 -7.495 -6.058 1.00 97.88 94 LYS A CA 1
ATOM 778 C C . LYS A 1 94 ? 13.113 -7.148 -5.423 1.00 97.88 94 LYS A C 1
ATOM 780 O O . LYS A 1 94 ? 13.389 -7.546 -4.300 1.00 97.88 94 LYS A O 1
ATOM 785 N N . ALA A 1 95 ? 13.966 -6.408 -6.127 1.00 97.62 95 ALA A N 1
ATOM 786 C CA . ALA A 1 95 ? 15.292 -6.059 -5.624 1.00 97.62 95 ALA A CA 1
ATOM 787 C C . ALA A 1 95 ? 15.293 -4.894 -4.620 1.00 97.62 95 ALA A C 1
ATOM 789 O O . ALA A 1 95 ? 16.194 -4.830 -3.786 1.00 97.62 95 ALA A O 1
ATOM 790 N N . LEU A 1 96 ? 14.337 -3.964 -4.719 1.00 97.81 96 LEU A N 1
ATOM 791 C CA . LEU A 1 96 ? 14.329 -2.718 -3.944 1.00 97.81 96 LEU A CA 1
ATOM 792 C C . LEU A 1 96 ? 13.183 -2.654 -2.937 1.00 97.81 96 LEU A C 1
ATOM 794 O O . LEU A 1 96 ? 13.409 -2.284 -1.790 1.00 97.81 96 LEU A O 1
ATOM 798 N N . ILE A 1 97 ? 11.970 -3.022 -3.350 1.00 97.75 97 ILE A N 1
ATOM 799 C CA . ILE A 1 97 ? 10.772 -2.916 -2.514 1.00 97.75 97 ILE A CA 1
ATOM 800 C C . ILE A 1 97 ? 10.656 -4.099 -1.567 1.00 97.75 97 ILE A C 1
ATOM 802 O O . ILE A 1 97 ? 10.422 -3.893 -0.382 1.00 97.75 97 ILE A O 1
ATOM 806 N N . GLU A 1 98 ? 10.855 -5.333 -2.039 1.00 95.31 98 GLU A N 1
ATOM 807 C CA . GLU A 1 98 ? 10.685 -6.491 -1.153 1.00 95.31 98 GLU A CA 1
ATOM 808 C C . GLU A 1 98 ? 11.603 -6.462 0.084 1.00 95.31 98 GLU A C 1
ATOM 810 O O . GLU A 1 98 ? 11.087 -6.762 1.164 1.00 95.31 98 GLU A O 1
ATOM 815 N N . PRO A 1 99 ? 12.896 -6.076 -0.017 1.00 95.38 99 PRO A N 1
ATOM 816 C CA . PRO A 1 99 ? 13.762 -5.902 1.149 1.00 95.38 99 PRO A CA 1
ATOM 817 C C . PRO A 1 99 ? 13.386 -4.694 2.012 1.00 95.38 99 PRO A C 1
ATOM 819 O O . PRO A 1 99 ? 13.538 -4.746 3.228 1.00 95.38 99 PRO A O 1
ATOM 822 N N . ASP A 1 100 ? 12.900 -3.606 1.406 1.00 96.12 100 ASP A N 1
ATOM 823 C CA . ASP A 1 100 ? 12.429 -2.433 2.147 1.00 96.12 100 ASP A CA 1
ATOM 824 C C . ASP A 1 100 ? 11.204 -2.770 3.013 1.00 96.12 100 ASP A C 1
ATOM 826 O O . ASP A 1 100 ? 11.152 -2.418 4.194 1.00 96.12 100 ASP A O 1
ATOM 830 N N . GLU A 1 101 ? 10.263 -3.534 2.456 1.00 94.56 101 GLU A N 1
ATOM 831 C CA . GLU A 1 101 ? 9.085 -4.035 3.163 1.00 94.56 101 GLU A CA 1
ATOM 832 C C . GLU A 1 101 ? 9.455 -4.910 4.369 1.00 94.56 101 GLU A C 1
ATOM 834 O O . GLU A 1 101 ? 8.738 -4.880 5.367 1.00 94.56 101 GLU A O 1
ATOM 839 N N . GLU A 1 102 ? 10.578 -5.640 4.351 1.00 91.88 102 GLU A N 1
ATOM 840 C CA . GLU A 1 102 ? 11.001 -6.448 5.509 1.00 91.88 102 GLU A CA 1
ATOM 841 C C . GLU A 1 102 ? 11.264 -5.609 6.773 1.00 91.88 102 GLU A C 1
ATOM 843 O O . GLU A 1 102 ? 11.215 -6.145 7.882 1.00 91.88 102 GLU A O 1
ATOM 848 N N . ASN A 1 103 ? 11.479 -4.294 6.642 1.00 88.75 103 ASN A N 1
ATOM 849 C CA . ASN A 1 103 ? 11.669 -3.408 7.794 1.00 88.75 103 ASN A CA 1
ATOM 850 C C . ASN A 1 103 ? 10.374 -3.159 8.587 1.00 88.75 103 ASN A C 1
ATOM 852 O O . ASN A 1 103 ? 10.441 -2.798 9.765 1.00 88.75 103 ASN A O 1
ATOM 856 N N . PHE A 1 104 ? 9.198 -3.318 7.967 1.00 87.81 104 PHE A N 1
ATOM 857 C CA . PHE A 1 104 ? 7.934 -2.868 8.567 1.00 87.81 104 PHE A CA 1
ATOM 858 C C . PHE A 1 104 ? 6.712 -3.754 8.307 1.00 87.81 104 PHE A C 1
ATOM 860 O O . PHE A 1 104 ? 5.713 -3.627 9.014 1.00 87.81 104 PHE A O 1
ATOM 867 N N . LEU A 1 105 ? 6.765 -4.646 7.320 1.00 90.44 105 LEU A N 1
ATOM 868 C CA . LEU A 1 105 ? 5.636 -5.448 6.870 1.00 90.44 105 LEU A CA 1
ATOM 869 C C . LEU A 1 105 ? 5.802 -6.911 7.301 1.00 90.44 105 LEU A C 1
ATOM 871 O O . LEU A 1 105 ? 6.731 -7.610 6.901 1.00 90.44 105 LEU A O 1
ATOM 875 N N . ASP A 1 106 ? 4.844 -7.421 8.078 1.00 90.50 106 ASP A N 1
ATOM 876 C CA . ASP A 1 106 ? 4.748 -8.852 8.382 1.00 90.50 106 ASP A CA 1
ATOM 877 C C . ASP A 1 106 ? 3.985 -9.566 7.259 1.00 90.50 106 ASP A C 1
ATOM 879 O O . ASP A 1 106 ? 2.752 -9.632 7.264 1.00 90.50 106 ASP A O 1
ATOM 883 N N . ARG A 1 107 ? 4.714 -10.140 6.290 1.00 89.19 107 ARG A N 1
ATOM 884 C CA . ARG A 1 107 ? 4.110 -10.816 5.124 1.00 89.19 107 ARG A CA 1
ATOM 885 C C . ARG A 1 107 ? 3.144 -11.939 5.511 1.00 89.19 107 ARG A C 1
ATOM 887 O O . ARG A 1 107 ? 2.221 -12.228 4.756 1.00 89.19 107 ARG A O 1
ATOM 894 N N . SER A 1 108 ? 3.320 -12.564 6.679 1.00 90.81 108 SER A N 1
ATOM 895 C CA . SER A 1 108 ? 2.424 -13.629 7.148 1.00 90.81 108 SER A CA 1
ATOM 896 C C . SER A 1 108 ? 1.062 -13.101 7.620 1.00 90.81 108 SER A C 1
ATOM 898 O O . SER A 1 108 ? 0.068 -13.836 7.616 1.00 90.81 108 SER A O 1
ATOM 900 N N . LYS A 1 109 ? 0.990 -11.813 7.975 1.00 90.69 109 LYS A N 1
ATOM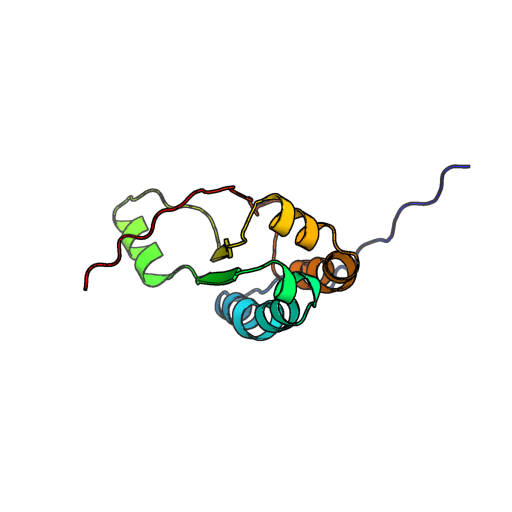 901 C CA . LYS A 1 109 ? -0.222 -11.121 8.439 1.00 90.69 109 LYS A CA 1
ATOM 902 C C . LYS A 1 109 ? -0.805 -10.164 7.404 1.00 90.69 109 LYS A C 1
ATOM 904 O O . LYS A 1 109 ? -1.998 -9.887 7.460 1.00 90.69 109 LYS A O 1
ATOM 909 N N . THR A 1 110 ? -0.020 -9.739 6.421 1.00 92.69 110 THR A N 1
ATOM 910 C CA . THR A 1 110 ? -0.521 -8.956 5.288 1.00 92.69 110 THR A CA 1
ATOM 911 C C . THR A 1 110 ? -1.459 -9.792 4.418 1.00 92.69 110 THR A C 1
ATOM 913 O O . THR A 1 110 ? -1.264 -10.994 4.214 1.00 92.69 110 THR A O 1
ATOM 916 N N . ARG A 1 111 ? -2.525 -9.162 3.925 1.00 93.12 111 ARG A N 1
ATOM 917 C CA . ARG A 1 111 ? -3.507 -9.767 3.022 1.00 93.12 111 ARG A CA 1
ATOM 918 C C . ARG A 1 111 ? -3.682 -8.865 1.810 1.00 93.12 111 ARG A C 1
ATOM 920 O O . ARG A 1 111 ? -3.859 -7.663 1.968 1.00 93.12 111 ARG A O 1
ATOM 927 N N . SER A 1 112 ? -3.666 -9.458 0.623 1.00 92.62 112 SER A N 1
ATOM 928 C CA . SER A 1 112 ? -4.042 -8.784 -0.620 1.00 92.62 112 SER A CA 1
ATOM 929 C C . SER A 1 112 ? -5.499 -9.102 -0.922 1.00 92.62 112 SER A C 1
ATOM 931 O O . SER A 1 112 ? -5.889 -10.270 -0.918 1.00 92.62 112 SER A O 1
ATOM 933 N N . ILE A 1 113 ? -6.299 -8.070 -1.171 1.00 93.44 113 ILE A N 1
ATOM 934 C CA . ILE A 1 113 ? -7.716 -8.207 -1.503 1.00 93.44 113 ILE A CA 1
ATOM 935 C C . ILE A 1 113 ? -7.924 -7.504 -2.849 1.00 93.44 113 ILE A C 1
ATOM 937 O O . ILE A 1 113 ? -7.787 -6.282 -2.896 1.00 93.44 113 ILE A O 1
ATOM 941 N N . PRO A 1 114 ? -8.195 -8.234 -3.946 1.00 93.62 114 PRO A N 1
ATOM 942 C CA . PRO A 1 114 ? -8.579 -7.607 -5.205 1.00 93.62 114 PRO A CA 1
ATOM 943 C C . PRO A 1 114 ? -9.986 -7.023 -5.047 1.00 93.62 114 PRO A C 1
ATOM 945 O O . PRO A 1 114 ? -10.907 -7.727 -4.626 1.00 93.62 114 PRO A O 1
ATOM 948 N N . LEU A 1 115 ? -10.134 -5.730 -5.320 1.00 93.06 115 LEU A N 1
ATOM 949 C CA . LEU A 1 115 ? -11.376 -4.992 -5.123 1.00 93.06 115 LEU A CA 1
ATOM 950 C C . LEU A 1 115 ? -11.696 -4.173 -6.368 1.00 93.06 115 LEU A C 1
ATOM 952 O O . LEU A 1 115 ? -10.909 -3.317 -6.764 1.00 93.06 115 LEU A O 1
ATOM 956 N N . ASP A 1 116 ? -12.900 -4.362 -6.894 1.00 90.94 116 ASP A N 1
ATOM 957 C CA . ASP A 1 116 ? -13.520 -3.397 -7.792 1.00 90.94 116 ASP A CA 1
ATOM 958 C C . ASP A 1 116 ? -14.326 -2.440 -6.906 1.00 90.94 116 ASP A C 1
ATOM 960 O O . ASP A 1 116 ? -15.300 -2.848 -6.267 1.00 90.94 116 ASP A O 1
ATOM 964 N N . PHE A 1 117 ? -13.894 -1.183 -6.789 1.00 84.06 117 PHE A N 1
ATOM 965 C CA . PHE A 1 117 ? -14.543 -0.202 -5.917 1.00 84.06 117 PHE A CA 1
ATOM 966 C C . PHE A 1 117 ? -15.091 0.981 -6.714 1.00 84.06 117 PHE A C 1
ATOM 968 O O . PHE A 1 117 ? -14.534 1.400 -7.724 1.00 84.06 117 PHE A O 1
ATOM 975 N N . VAL A 1 118 ? -16.211 1.526 -6.239 1.00 87.12 118 VAL A N 1
ATOM 976 C CA . VAL A 1 118 ? -16.884 2.688 -6.826 1.00 87.12 118 VAL A CA 1
ATOM 977 C C . VAL A 1 118 ? -16.863 3.807 -5.798 1.00 87.12 118 VAL A C 1
ATOM 979 O O . VAL A 1 118 ? -17.330 3.626 -4.673 1.00 87.12 118 VAL A O 1
ATOM 982 N N . ALA A 1 119 ? -16.328 4.965 -6.179 1.00 86.00 119 ALA A N 1
ATOM 983 C CA . ALA A 1 119 ? -16.350 6.156 -5.343 1.00 86.00 119 ALA A CA 1
ATOM 984 C C . ALA A 1 119 ? -17.593 6.999 -5.660 1.00 86.00 119 ALA A C 1
ATOM 986 O O . ALA A 1 119 ? -17.778 7.448 -6.790 1.00 86.00 119 ALA A O 1
ATOM 987 N N . PHE A 1 120 ? -18.427 7.242 -4.649 1.00 90.12 120 PHE A N 1
ATOM 988 C CA . PHE A 1 120 ? -19.490 8.243 -4.706 1.00 90.12 120 PHE A CA 1
ATOM 989 C C . PHE A 1 120 ? -18.968 9.518 -4.047 1.00 90.12 120 PHE A C 1
ATOM 991 O O . PHE A 1 120 ? -18.736 9.540 -2.840 1.00 90.12 120 PHE A O 1
ATOM 998 N N . ILE A 1 121 ? -18.735 10.556 -4.848 1.00 88.62 121 ILE A N 1
ATOM 999 C CA . ILE A 1 121 ? -18.266 11.858 -4.371 1.00 88.62 121 ILE A CA 1
ATOM 1000 C C . ILE A 1 121 ? -19.448 12.823 -4.465 1.00 88.62 121 ILE A C 1
ATOM 1002 O O . ILE A 1 121 ? -19.824 13.228 -5.567 1.00 88.62 121 ILE A O 1
ATOM 1006 N N . ASP A 1 122 ? -20.046 13.156 -3.320 1.00 84.12 122 ASP A N 1
ATOM 1007 C CA . ASP A 1 122 ? -20.999 14.266 -3.232 1.00 84.12 122 ASP A CA 1
ATOM 1008 C C . ASP A 1 122 ? -20.245 15.603 -3.300 1.00 84.12 122 ASP A C 1
ATOM 1010 O O . ASP A 1 122 ? -19.108 15.713 -2.836 1.00 84.12 122 ASP A O 1
ATOM 1014 N N . LYS A 1 123 ? -20.867 16.593 -3.948 1.00 66.00 123 LYS A N 1
ATOM 1015 C CA . LYS A 1 123 ? -20.294 17.928 -4.180 1.00 66.00 123 LYS A CA 1
ATOM 1016 C C . LYS A 1 123 ? -20.227 18.776 -2.918 1.00 66.00 123 LYS A C 1
ATOM 1018 O O . LYS A 1 123 ? -21.219 18.761 -2.158 1.00 66.00 123 LYS A O 1
#

pLDDT: mean 88.0, std 16.79, range [40.22, 98.62]

Radius of gyration: 17.48 Å; chains: 1; bounding box: 46×50×39 Å

Secondary structure (DSSP, 8-state):
-PPPP-----TT----SSHHHHHHHIIIIIHHHHHHSHHHHHHEEEEEEEE--HHHHHHHHHTT------SEEEEEEESSHHHHHHHHH-HHIIIIIHHHHTTT--TTT--------------

Sequence (123 aa):
MDPPRPHARSHNQKPFNLREEFDRYWLEHHSQLFLSLDIVKKNVLKYEQLHINQQTKALLQSLGVALIECDGVGLIEAETYDKIFEVFNDAQFKALIEPDEENFLDRSKTRSIPLDFVAFIDK